Protein AF-A0A8T3LJX7-F1 (afdb_monomer)

Nearest PDB structures (foldseek):
  6mnu-assembly1_A  TM=9.278E-01  e=1.128E-06  Yersinia pestis
  6mnu-assembly1_D  TM=9.292E-01  e=1.283E-06  Yersinia pestis
  6mnu-assembly1_B  TM=9.154E-01  e=2.283E-06  Yersinia pestis
  7o2n-assembly1_B-2  TM=8.438E-01  e=3.603E-04  Bacillus subtilis subsp. subtilis str. 168
  2pa4-assembly1_B  TM=7.942E-01  e=2.799E-03  Corynebacterium glutamicum ATCC 13032

pLDDT: mean 93.14, std 6.32, range [50.81, 98.44]

Solvent-accessible surface area (backbone atoms only — not comparable to full-atom values): 5432 Å² total; per-residue (Å²): 130,87,87,78,50,70,76,66,38,69,68,30,39,41,52,55,49,25,73,75,64,70,47,61,36,72,45,65,43,80,49,62,64,88,57,29,40,81,48,26,41,41,42,49,80,46,89,76,88,53,93,92,63,85,58,57,72,75,49,75,40,74,41,34,94,63,40,82,80,47,99,46,47,27,24,74,71,85,48,76,49,75,50,76,88,78,115

InterPro domains:
  IPR005771 UTP--glucose-1-phosphate uridylyltransferase, bacterial/archaeal-type [PTHR43197] (6-87)
  IPR029044 Nucleotide-diphospho-sugar transferases [G3DSA:3.90.550.10] (2-87)
  IPR029044 Nucleotide-diphospho-sugar transferases [SSF53448] (9-87)

Organism: Escherichia coli (NCBI:txid562)

Structure (mmCIF, N/CA/C/O backbone):
data_AF-A0A8T3LJX7-F1
#
_entry.id   AF-A0A8T3LJX7-F1
#
loop_
_atom_site.group_PDB
_atom_site.id
_atom_site.type_symbol
_atom_site.label_atom_id
_atom_site.label_alt_id
_atom_site.label_comp_id
_atom_site.label_asym_id
_atom_site.label_entity_id
_atom_site.label_seq_id
_atom_site.pdbx_PDB_ins_code
_atom_site.Cartn_x
_atom_site.Cartn_y
_atom_site.Cartn_z
_atom_site.occupancy
_atom_site.B_iso_or_equiv
_atom_site.auth_seq_id
_atom_site.auth_comp_id
_atom_site.auth_asym_id
_atom_site.auth_atom_id
_atom_site.pdbx_PDB_model_num
ATOM 1 N N . THR A 1 1 ? -2.418 26.242 -0.629 1.00 50.81 1 THR A N 1
ATOM 2 C CA . THR A 1 1 ? -2.817 25.771 0.714 1.00 50.81 1 THR A CA 1
ATOM 3 C C . THR A 1 1 ? -2.972 24.273 0.624 1.00 50.81 1 THR A C 1
ATOM 5 O O . THR A 1 1 ? -3.678 23.833 -0.272 1.00 50.81 1 THR A O 1
ATOM 8 N N . SER A 1 2 ? -2.240 23.492 1.419 1.00 70.31 2 SER A N 1
ATOM 9 C CA . SER A 1 2 ? -2.371 22.029 1.367 1.00 70.31 2 SER A CA 1
ATOM 10 C C . SER A 1 2 ? -3.768 21.638 1.849 1.00 70.31 2 SER A C 1
ATOM 12 O O . SER A 1 2 ? -4.177 22.074 2.920 1.00 70.31 2 SER A O 1
ATOM 14 N N . THR A 1 3 ? -4.504 20.859 1.059 1.00 83.06 3 THR A N 1
ATOM 15 C CA . THR A 1 3 ? -5.821 20.306 1.420 1.00 83.06 3 THR A CA 1
ATOM 16 C C . THR A 1 3 ? -5.698 18.967 2.154 1.00 83.06 3 THR A C 1
ATOM 18 O O . THR A 1 3 ? -6.674 18.231 2.241 1.00 83.06 3 THR A O 1
ATOM 21 N N . PHE A 1 4 ? -4.492 18.620 2.617 1.00 88.38 4 PHE A N 1
ATOM 22 C CA . PHE A 1 4 ? -4.204 17.343 3.259 1.00 88.38 4 PHE A CA 1
ATOM 23 C C . PHE A 1 4 ? -4.638 17.332 4.729 1.00 88.38 4 PHE A C 1
ATOM 25 O O . PHE A 1 4 ? -4.199 18.181 5.506 1.00 88.38 4 PHE A O 1
ATOM 32 N N . ASP A 1 5 ? -5.427 16.330 5.107 1.00 91.94 5 ASP A N 1
ATOM 33 C CA . ASP A 1 5 ? -5.809 16.033 6.485 1.00 91.94 5 ASP A CA 1
ATOM 34 C C . ASP A 1 5 ? -5.253 14.657 6.916 1.00 91.94 5 ASP A C 1
ATOM 36 O O . ASP A 1 5 ? -5.757 13.614 6.484 1.00 91.94 5 ASP A O 1
ATOM 40 N N . PRO A 1 6 ? -4.227 14.616 7.788 1.00 87.88 6 PRO A N 1
ATOM 41 C CA . PRO A 1 6 ? -3.615 13.366 8.233 1.00 87.88 6 PRO A CA 1
ATOM 42 C C . PRO A 1 6 ? -4.543 12.481 9.075 1.00 87.88 6 PRO A C 1
ATOM 44 O O . PRO A 1 6 ? -4.267 11.288 9.205 1.00 87.88 6 PRO A O 1
ATOM 47 N N . ALA A 1 7 ? -5.613 13.034 9.658 1.00 92.19 7 ALA A N 1
ATOM 48 C CA . ALA A 1 7 ? -6.559 12.259 10.457 1.00 92.19 7 ALA A CA 1
ATOM 49 C C . ALA A 1 7 ? -7.476 11.395 9.582 1.00 92.19 7 ALA A C 1
ATOM 51 O O . ALA A 1 7 ? -7.924 10.332 10.011 1.00 92.19 7 ALA A O 1
ATOM 52 N N . THR A 1 8 ? -7.742 11.832 8.350 1.00 93.12 8 THR A N 1
ATOM 53 C CA . THR A 1 8 ? -8.694 11.176 7.445 1.00 93.12 8 THR A CA 1
ATOM 54 C C . THR A 1 8 ? -8.041 10.575 6.203 1.00 93.12 8 THR A C 1
ATOM 56 O O . THR A 1 8 ? -8.635 9.700 5.576 1.00 93.12 8 THR A O 1
ATOM 59 N N . GLN A 1 9 ? -6.814 10.976 5.860 1.00 94.38 9 GLN A N 1
ATOM 60 C CA . GLN A 1 9 ? -6.083 10.503 4.683 1.00 94.38 9 GLN A CA 1
ATOM 61 C C . GLN A 1 9 ? -4.863 9.648 5.056 1.00 94.38 9 GLN A C 1
ATOM 63 O O . GLN A 1 9 ? -4.375 9.668 6.186 1.00 94.38 9 GLN A O 1
ATOM 68 N N . ASN A 1 10 ? -4.344 8.888 4.085 1.00 95.50 10 ASN A N 1
ATOM 69 C CA . ASN A 1 10 ? -3.197 7.987 4.249 1.00 95.50 10 ASN A CA 1
ATOM 70 C C . ASN A 1 10 ? -3.366 7.050 5.457 1.00 95.50 10 ASN A C 1
ATOM 72 O O . ASN A 1 10 ? -4.254 6.202 5.447 1.00 95.50 10 ASN A O 1
ATOM 76 N N . LEU A 1 11 ? -2.544 7.207 6.501 1.00 96.75 11 LEU A N 1
ATOM 77 C CA . LEU A 1 11 ? -2.564 6.333 7.673 1.00 96.75 11 LEU A CA 1
ATOM 78 C C . LEU A 1 11 ? -3.921 6.352 8.391 1.00 96.75 11 LEU A C 1
ATOM 80 O O . LEU A 1 11 ? -4.381 5.291 8.800 1.00 96.75 11 LEU A O 1
ATOM 84 N N . GLY A 1 12 ? -4.590 7.509 8.486 1.00 97.00 12 GLY A N 1
ATOM 85 C CA . GLY A 1 12 ? -5.930 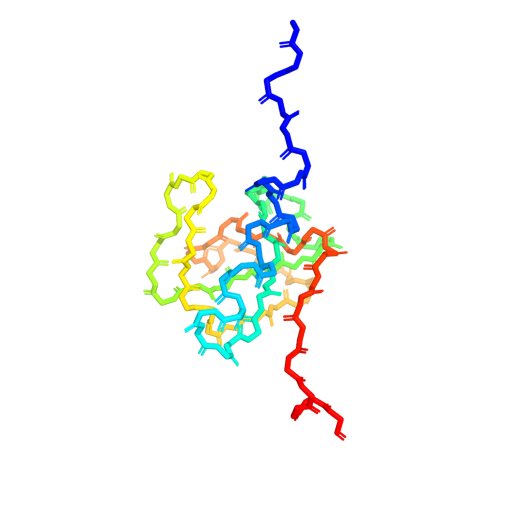7.592 9.078 1.00 97.00 12 GLY A CA 1
ATOM 86 C C . GLY A 1 12 ? -6.950 6.737 8.318 1.00 97.00 12 GLY A C 1
ATOM 87 O O . GLY A 1 12 ? -7.671 5.936 8.913 1.00 97.00 12 GLY A O 1
ATOM 88 N N . ALA A 1 13 ? -6.932 6.813 6.983 1.00 96.75 13 ALA A N 1
ATOM 89 C CA . ALA A 1 13 ? -7.766 5.971 6.125 1.00 96.75 13 ALA A CA 1
ATOM 90 C C . ALA A 1 13 ? -7.404 4.479 6.232 1.00 96.75 13 ALA A C 1
ATOM 92 O O . ALA A 1 13 ? -8.295 3.632 6.260 1.00 96.75 13 ALA A O 1
ATOM 93 N N . MET A 1 14 ? -6.112 4.147 6.328 1.00 97.81 14 MET A N 1
ATOM 94 C CA . MET A 1 14 ? -5.651 2.764 6.498 1.00 97.81 14 MET A CA 1
ATOM 95 C C . MET A 1 14 ? -6.122 2.160 7.820 1.00 97.81 14 MET A C 1
ATOM 97 O O . MET A 1 14 ? -6.573 1.018 7.828 1.00 97.81 14 MET A O 1
ATOM 101 N N . VAL A 1 15 ? -6.039 2.907 8.925 1.00 98.12 15 VAL A N 1
ATOM 102 C CA . VAL A 1 15 ? -6.527 2.449 10.234 1.00 98.12 15 VAL A CA 1
ATOM 103 C C . VAL A 1 15 ? -8.028 2.196 10.164 1.00 98.12 15 VAL A C 1
ATOM 105 O O . VAL A 1 15 ? -8.458 1.082 10.448 1.00 98.12 15 VAL A O 1
ATOM 108 N N . LYS A 1 16 ? -8.808 3.161 9.660 1.00 97.75 16 LYS A N 1
ATOM 109 C CA . LYS A 1 16 ? -10.256 2.992 9.477 1.00 97.75 16 LYS A CA 1
ATOM 110 C C . LYS A 1 16 ? -10.585 1.757 8.628 1.00 97.75 16 LYS A C 1
ATOM 112 O O . LYS A 1 16 ? -11.444 0.956 8.982 1.00 97.75 16 LYS A O 1
ATOM 117 N N . ARG A 1 17 ? -9.872 1.554 7.516 1.00 97.31 17 ARG A N 1
ATOM 118 C CA . ARG A 1 17 ? -10.086 0.398 6.635 1.00 97.31 17 ARG A CA 1
ATOM 119 C C . ARG A 1 17 ? -9.714 -0.928 7.302 1.00 97.31 17 ARG A C 1
ATOM 121 O O . ARG A 1 17 ? -10.376 -1.942 7.063 1.00 97.31 17 ARG A O 1
ATOM 128 N N . PHE A 1 18 ? -8.656 -0.938 8.108 1.00 98.31 18 PHE A N 1
ATOM 129 C CA . PHE A 1 18 ? -8.260 -2.095 8.904 1.00 98.31 18 PHE A CA 1
ATOM 130 C C . PHE A 1 18 ? -9.332 -2.437 9.946 1.00 98.31 18 PHE A C 1
ATOM 132 O O . PHE A 1 18 ? -9.723 -3.596 10.034 1.00 98.31 18 PHE A O 1
ATOM 139 N N . GLU A 1 19 ? -9.865 -1.445 10.662 1.00 98.12 19 GLU A N 1
ATOM 140 C CA . GLU A 1 19 ? -10.956 -1.624 11.632 1.00 98.12 19 GLU A CA 1
ATOM 141 C C . GLU A 1 19 ? -12.224 -2.198 10.978 1.00 98.12 19 GLU A C 1
ATOM 143 O O . GLU A 1 19 ? -12.853 -3.097 11.531 1.00 98.12 19 GLU A O 1
ATOM 148 N N . GLU A 1 20 ? -12.569 -1.741 9.770 1.00 97.69 20 GLU A N 1
ATOM 149 C CA . GLU A 1 20 ? -13.742 -2.218 9.023 1.00 97.69 20 GLU A CA 1
ATOM 150 C C . GLU A 1 20 ? -13.584 -3.639 8.458 1.00 97.69 20 GLU A C 1
ATOM 152 O O . GLU A 1 20 ? -14.565 -4.372 8.329 1.00 97.69 20 GLU A O 1
ATOM 157 N N . SER A 1 21 ? -12.373 -4.019 8.041 1.00 97.00 21 SER A N 1
ATOM 158 C CA . SER A 1 21 ? -12.153 -5.237 7.243 1.00 97.00 21 SER A CA 1
ATOM 159 C C . SER A 1 21 ? -11.341 -6.329 7.936 1.00 97.00 21 SER A C 1
ATOM 161 O O . SER A 1 21 ? -11.307 -7.457 7.440 1.00 97.00 21 SER A O 1
ATOM 163 N N . GLY A 1 22 ? -10.634 -5.999 9.018 1.00 97.31 22 GLY A N 1
ATOM 164 C CA . GLY A 1 22 ? -9.652 -6.859 9.684 1.00 97.31 22 GLY A CA 1
ATOM 165 C C . GLY A 1 22 ? -8.429 -7.214 8.827 1.00 97.31 22 GLY A C 1
ATOM 166 O O . GLY A 1 22 ? -7.616 -8.050 9.223 1.00 97.31 22 GLY A O 1
ATOM 167 N N . ARG A 1 23 ? -8.295 -6.630 7.629 1.00 97.62 23 ARG A N 1
ATOM 168 C CA . ARG A 1 23 ? -7.224 -6.941 6.675 1.00 97.62 23 ARG A CA 1
ATOM 169 C C . ARG A 1 23 ? -6.093 -5.939 6.798 1.00 97.62 23 ARG A C 1
ATOM 171 O O . ARG A 1 23 ? -6.345 -4.737 6.776 1.00 97.62 23 ARG A O 1
ATOM 178 N N . SER A 1 24 ? -4.858 -6.434 6.838 1.00 98.44 24 SER A N 1
ATOM 179 C CA . SER A 1 24 ? -3.653 -5.603 6.804 1.00 98.44 24 SER A CA 1
ATOM 180 C C . SER A 1 24 ? -3.668 -4.617 5.628 1.00 98.44 24 SER A C 1
ATOM 182 O O . SER A 1 24 ? -4.120 -4.955 4.534 1.00 98.44 24 SER A O 1
ATOM 184 N N . GLN A 1 25 ? -3.156 -3.411 5.857 1.00 98.12 25 GLN A N 1
ATOM 185 C CA . GLN A 1 25 ? -3.068 -2.330 4.879 1.00 98.12 25 GLN A CA 1
ATOM 186 C C . GLN A 1 25 ? -1.603 -1.956 4.639 1.00 98.12 25 GLN A C 1
ATOM 188 O O . GLN A 1 25 ? -0.831 -1.807 5.590 1.00 98.12 25 GLN A O 1
ATOM 193 N N . VAL A 1 26 ? -1.244 -1.752 3.372 1.00 97.62 26 VAL A N 1
ATOM 194 C CA . VAL A 1 26 ? 0.067 -1.256 2.931 1.00 97.62 26 VAL A CA 1
ATOM 195 C C . VAL A 1 26 ? -0.171 0.016 2.132 1.00 97.62 26 VAL A C 1
ATOM 197 O O . VAL A 1 26 ? -0.942 -0.005 1.174 1.00 97.62 26 VAL A O 1
ATOM 200 N N . LEU A 1 27 ? 0.450 1.128 2.532 1.00 97.00 27 LEU A N 1
ATOM 201 C CA . LEU A 1 27 ? 0.371 2.356 1.744 1.00 97.00 27 LEU A CA 1
ATOM 202 C C . LEU A 1 27 ? 1.310 2.250 0.550 1.00 97.00 27 LEU A C 1
ATOM 204 O O . LEU A 1 27 ? 2.500 1.967 0.717 1.00 97.00 27 LEU A O 1
ATOM 208 N N . VAL A 1 28 ? 0.774 2.531 -0.630 1.00 96.44 28 VAL A N 1
ATOM 209 C CA . VAL A 1 28 ? 1.499 2.464 -1.894 1.00 96.44 28 VAL A CA 1
ATOM 210 C C . VAL A 1 28 ? 1.423 3.794 -2.623 1.00 96.44 28 VAL A C 1
ATOM 212 O O . VAL A 1 28 ? 0.505 4.585 -2.394 1.00 96.44 28 VAL A O 1
ATOM 215 N N . GLN A 1 29 ? 2.380 4.025 -3.508 1.00 94.88 29 GLN A N 1
ATOM 216 C CA . GLN A 1 29 ? 2.363 5.148 -4.435 1.00 94.88 29 GLN A CA 1
ATOM 217 C C . GLN A 1 29 ? 2.859 4.694 -5.811 1.00 94.88 29 GLN A C 1
ATOM 219 O O . GLN A 1 29 ? 3.696 3.788 -5.863 1.00 94.88 29 GLN A O 1
ATOM 224 N N . PRO A 1 30 ? 2.377 5.313 -6.900 1.00 94.56 30 PRO A N 1
ATOM 225 C CA . PRO A 1 30 ? 2.969 5.117 -8.214 1.00 94.56 30 PRO A CA 1
ATOM 226 C C . PRO A 1 30 ? 4.395 5.677 -8.233 1.00 94.56 30 PRO A C 1
ATOM 228 O O . PRO A 1 30 ? 4.660 6.741 -7.664 1.00 94.56 30 PRO A O 1
ATOM 231 N N . MET A 1 31 ? 5.304 4.965 -8.886 1.00 93.25 31 MET A N 1
ATOM 232 C CA . MET A 1 31 ? 6.697 5.356 -9.094 1.00 93.25 31 MET A CA 1
ATOM 233 C C . MET A 1 31 ? 7.085 5.123 -10.562 1.00 93.25 31 MET A C 1
ATOM 235 O O . MET A 1 31 ? 6.578 4.188 -11.180 1.00 93.25 31 MET A O 1
ATOM 239 N N . PRO A 1 32 ? 8.004 5.925 -11.132 1.00 93.50 32 PRO A N 1
ATOM 240 C CA . PRO A 1 32 ? 8.560 5.642 -12.453 1.00 93.50 32 PRO A CA 1
ATOM 241 C C . PRO A 1 32 ? 9.159 4.230 -12.529 1.00 93.50 32 PRO A C 1
ATOM 243 O O . PRO A 1 32 ? 9.838 3.795 -11.597 1.00 93.50 32 PRO A O 1
ATOM 246 N N . LEU A 1 33 ? 8.946 3.526 -13.647 1.00 90.81 33 LEU A N 1
ATOM 247 C CA . LEU A 1 33 ? 9.436 2.152 -13.831 1.00 90.81 33 LEU A CA 1
ATOM 248 C C . LEU A 1 33 ? 10.959 2.051 -13.648 1.00 90.81 33 LEU A C 1
ATOM 250 O O . LEU A 1 33 ? 11.436 1.068 -13.087 1.00 90.81 33 LEU A O 1
ATOM 254 N N . GLU A 1 34 ? 11.708 3.084 -14.043 1.00 91.62 34 GLU A N 1
ATOM 255 C CA . GLU A 1 34 ? 13.171 3.128 -13.928 1.00 91.62 34 GLU A CA 1
ATOM 256 C C . GLU A 1 34 ? 13.708 3.091 -12.488 1.00 91.62 34 GLU A C 1
ATOM 258 O O . GLU A 1 34 ? 14.842 2.665 -12.284 1.00 91.62 34 GLU A O 1
ATOM 263 N N . VAL A 1 35 ? 12.921 3.512 -11.489 1.00 91.44 35 VAL A N 1
ATOM 264 C CA . VAL A 1 35 ? 13.365 3.539 -10.082 1.00 91.44 35 VAL A CA 1
ATOM 265 C C . VAL A 1 35 ? 12.831 2.362 -9.271 1.00 91.44 35 VAL A C 1
ATOM 267 O O . VAL A 1 35 ? 13.354 2.076 -8.199 1.00 91.44 35 VAL A O 1
ATOM 270 N N . LEU A 1 36 ? 11.820 1.641 -9.768 1.00 90.75 36 LEU A N 1
ATOM 271 C CA . LEU A 1 36 ? 11.256 0.469 -9.086 1.00 90.75 36 LEU A CA 1
ATOM 272 C C . LEU A 1 36 ? 12.295 -0.613 -8.726 1.00 90.75 36 LEU A C 1
ATOM 274 O O . LEU A 1 36 ? 12.163 -1.171 -7.632 1.00 90.75 36 LEU A O 1
ATOM 278 N N . PRO A 1 37 ? 13.348 -0.879 -9.532 1.00 92.50 37 PRO A N 1
ATOM 279 C CA . PRO A 1 37 ? 14.424 -1.801 -9.152 1.00 92.50 37 PRO A CA 1
ATOM 280 C C . PRO A 1 37 ? 15.170 -1.429 -7.859 1.00 92.50 37 PRO A C 1
ATOM 282 O O . PRO A 1 37 ? 15.785 -2.291 -7.235 1.00 92.50 37 PRO A O 1
ATOM 285 N N . GLU A 1 38 ? 15.108 -0.172 -7.412 1.00 92.06 38 GLU A N 1
ATOM 286 C CA . GLU A 1 38 ? 15.721 0.272 -6.151 1.00 92.06 38 GLU A CA 1
ATOM 287 C C . GLU A 1 38 ? 14.815 0.056 -4.927 1.00 92.06 38 GLU A C 1
ATOM 289 O O . GLU A 1 38 ? 15.298 0.054 -3.788 1.00 92.06 38 GLU A O 1
ATOM 294 N N . TYR A 1 39 ? 13.516 -0.154 -5.160 1.00 91.50 39 TYR A N 1
ATOM 295 C CA . TYR A 1 39 ? 12.477 -0.240 -4.137 1.00 91.50 39 TYR A CA 1
ATOM 296 C C . TYR A 1 39 ? 11.753 -1.585 -4.200 1.00 91.50 39 TYR A C 1
ATOM 298 O O . TYR A 1 39 ? 12.314 -2.610 -3.829 1.00 91.50 39 TYR A O 1
ATOM 306 N N . SER A 1 40 ? 10.495 -1.580 -4.637 1.00 93.88 40 SER A N 1
ATOM 307 C CA . SER A 1 40 ? 9.619 -2.740 -4.673 1.00 93.88 40 SER A CA 1
ATOM 308 C C . SER A 1 40 ? 8.569 -2.565 -5.763 1.00 93.88 40 SER A C 1
ATOM 310 O O . SER A 1 40 ? 8.207 -1.435 -6.085 1.00 93.88 40 SER A O 1
ATOM 312 N N . VAL A 1 41 ? 8.027 -3.670 -6.264 1.00 96.19 41 VAL A N 1
ATOM 313 C CA . VAL A 1 41 ? 6.806 -3.681 -7.078 1.00 96.19 41 VAL A CA 1
ATOM 314 C C . VAL A 1 41 ? 5.701 -4.399 -6.316 1.00 96.19 41 VAL A C 1
ATOM 316 O O . VAL A 1 41 ? 5.872 -5.534 -5.862 1.00 96.19 41 VAL A O 1
ATOM 319 N N . ILE A 1 42 ? 4.553 -3.741 -6.180 1.00 95.88 42 ILE A N 1
ATOM 320 C CA . ILE A 1 42 ? 3.362 -4.269 -5.519 1.00 95.88 42 ILE A CA 1
ATOM 321 C C . ILE A 1 42 ? 2.316 -4.625 -6.566 1.00 95.88 42 ILE A C 1
ATOM 323 O O . ILE A 1 42 ? 1.782 -3.754 -7.238 1.00 95.88 42 ILE A O 1
ATOM 327 N N . ASN A 1 43 ? 1.954 -5.904 -6.642 1.00 95.50 43 ASN A N 1
ATOM 328 C CA . ASN A 1 43 ? 0.874 -6.357 -7.513 1.00 95.50 43 ASN A CA 1
ATOM 329 C C . ASN A 1 43 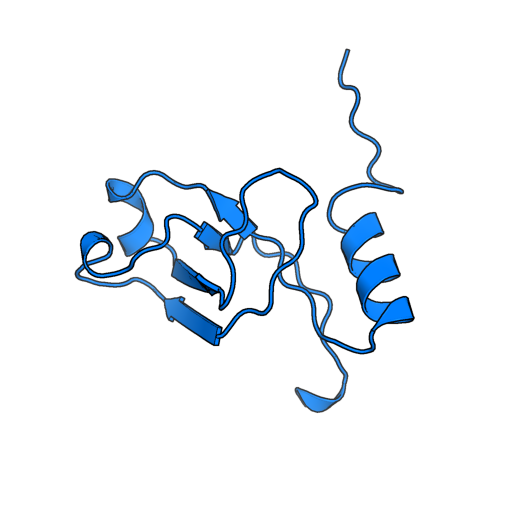? -0.449 -6.406 -6.747 1.00 95.50 43 ASN A C 1
ATOM 331 O O . ASN A 1 43 ? -0.518 -6.907 -5.618 1.00 95.50 43 ASN A O 1
ATOM 335 N N . CYS A 1 44 ? -1.512 -5.944 -7.399 1.00 95.06 44 CYS A N 1
ATOM 336 C CA . CYS A 1 44 ? -2.879 -5.984 -6.898 1.00 95.06 44 CYS A CA 1
ATOM 337 C C . CYS A 1 44 ? -3.761 -6.809 -7.840 1.00 95.06 44 CYS A C 1
ATOM 339 O O . CYS A 1 44 ? -3.540 -6.831 -9.047 1.00 95.06 44 CYS A O 1
ATOM 341 N N . ALA A 1 45 ? -4.774 -7.475 -7.283 1.00 93.56 45 ALA A N 1
ATOM 342 C CA . ALA A 1 45 ? -5.755 -8.227 -8.068 1.00 93.56 45 ALA A CA 1
ATOM 343 C C . ALA A 1 45 ? -6.588 -7.309 -8.976 1.00 93.56 45 ALA A C 1
ATOM 345 O O . ALA A 1 45 ? -6.928 -7.690 -10.091 1.00 93.56 45 ALA A O 1
ATOM 346 N N . ASP A 1 46 ? -6.873 -6.101 -8.488 1.00 92.25 46 ASP A N 1
ATOM 347 C CA . ASP A 1 46 ? -7.570 -5.043 -9.208 1.00 92.25 46 ASP A CA 1
ATOM 348 C C . ASP A 1 46 ? -6.643 -3.832 -9.340 1.00 92.25 46 ASP A C 1
ATOM 350 O O . ASP A 1 46 ? -5.854 -3.541 -8.434 1.00 92.25 46 ASP A O 1
ATOM 354 N N . ALA A 1 47 ? -6.750 -3.104 -10.452 1.00 87.81 47 ALA A N 1
ATOM 355 C CA . ALA A 1 47 ? -5.981 -1.883 -10.655 1.00 87.81 47 ALA A CA 1
ATOM 356 C C . ALA A 1 47 ? -6.372 -0.810 -9.622 1.00 87.81 47 ALA A C 1
ATOM 358 O O . ALA A 1 47 ? -7.554 -0.552 -9.389 1.00 87.81 47 ALA A O 1
ATOM 359 N N . VAL A 1 48 ? -5.375 -0.153 -9.027 1.00 85.94 48 VAL A N 1
ATOM 360 C CA . VAL A 1 48 ? -5.573 1.009 -8.149 1.00 85.94 48 VAL A CA 1
ATOM 361 C C . VAL A 1 48 ? -5.423 2.256 -9.009 1.00 85.94 48 VAL A C 1
ATOM 363 O O . VAL A 1 48 ? -4.315 2.623 -9.382 1.00 85.94 48 VAL A O 1
ATOM 366 N N . LEU A 1 49 ? -6.544 2.881 -9.366 1.00 81.62 49 LEU A N 1
ATOM 367 C CA . LEU A 1 49 ? -6.576 3.925 -10.396 1.00 81.62 49 LEU A CA 1
ATOM 368 C C . LEU A 1 49 ? -6.594 5.344 -9.822 1.00 81.62 49 LEU A C 1
ATOM 370 O O . LEU A 1 49 ? -6.354 6.303 -10.553 1.00 81.62 49 LEU A O 1
ATOM 374 N N . ALA A 1 50 ? -6.901 5.496 -8.532 1.00 89.88 50 ALA A N 1
ATOM 375 C CA . ALA A 1 50 ? -6.984 6.800 -7.889 1.00 89.88 50 ALA A CA 1
ATOM 376 C C . ALA A 1 50 ? -6.418 6.795 -6.458 1.00 89.88 50 ALA A C 1
ATOM 378 O O . ALA A 1 50 ? -6.554 5.799 -5.738 1.00 89.88 50 ALA A O 1
ATOM 379 N N . PRO A 1 51 ? -5.848 7.926 -6.000 1.00 91.19 51 PRO A N 1
ATOM 380 C CA . PRO A 1 51 ? -5.449 8.100 -4.609 1.00 91.19 51 PRO A CA 1
ATOM 381 C C . PRO A 1 51 ? -6.593 7.792 -3.636 1.00 91.19 51 PRO A C 1
ATOM 383 O O . PRO A 1 51 ? -7.733 8.207 -3.842 1.00 91.19 51 PRO A O 1
ATOM 386 N N . GLY A 1 52 ? -6.281 7.072 -2.558 1.00 91.19 52 GLY A N 1
ATOM 387 C CA . GLY A 1 52 ? -7.254 6.682 -1.532 1.00 91.19 52 GLY A CA 1
ATOM 388 C C . GLY A 1 52 ? -8.083 5.436 -1.862 1.00 91.19 52 GLY A C 1
ATOM 389 O O . GLY A 1 52 ? -8.814 4.963 -0.994 1.00 91.19 52 GLY A O 1
ATOM 390 N N . GLN A 1 53 ? -7.961 4.867 -3.066 1.00 93.62 53 GLN A N 1
ATOM 391 C CA . GLN A 1 53 ? -8.517 3.544 -3.350 1.00 93.62 53 GLN A CA 1
ATOM 392 C C . GLN A 1 53 ? -7.710 2.442 -2.656 1.00 93.62 53 GLN A C 1
ATOM 394 O O . GLN A 1 53 ? -6.527 2.589 -2.351 1.00 93.62 53 GLN A O 1
ATOM 399 N N . SER A 1 54 ? -8.364 1.309 -2.417 1.00 93.69 54 SER A N 1
ATOM 400 C CA . SER A 1 54 ? -7.732 0.111 -1.868 1.00 93.69 54 SER A CA 1
ATOM 401 C C . SER A 1 54 ? -8.088 -1.085 -2.738 1.00 93.69 54 SER A C 1
ATOM 403 O O . SER A 1 54 ? -9.260 -1.295 -3.044 1.00 93.69 54 SER A O 1
ATOM 405 N N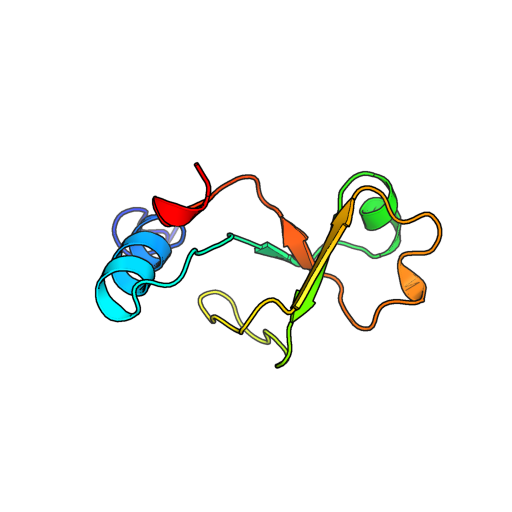 . ALA A 1 55 ? -7.087 -1.888 -3.082 1.00 95.31 55 ALA A N 1
ATOM 406 C CA . ALA A 1 55 ? -7.255 -3.154 -3.783 1.00 95.31 55 ALA A CA 1
ATOM 407 C C . ALA A 1 55 ? -6.587 -4.281 -2.993 1.00 95.31 55 ALA A C 1
ATOM 409 O O . ALA A 1 55 ? -5.752 -4.050 -2.113 1.00 95.31 55 ALA A O 1
ATOM 410 N N . ARG A 1 56 ? -6.961 -5.525 -3.296 1.00 96.19 56 ARG A N 1
ATOM 411 C CA . ARG A 1 56 ? -6.306 -6.686 -2.695 1.00 96.19 56 ARG A CA 1
ATOM 412 C C . ARG A 1 56 ? -4.903 -6.834 -3.283 1.00 96.19 56 ARG A C 1
ATOM 414 O O . ARG A 1 56 ? -4.769 -7.199 -4.446 1.00 96.19 56 ARG A O 1
ATOM 421 N N . MET A 1 57 ? -3.883 -6.640 -2.454 1.00 95.31 57 MET A N 1
ATOM 422 C CA . MET A 1 57 ? -2.500 -6.973 -2.796 1.00 95.31 57 MET A CA 1
ATOM 423 C C . MET A 1 57 ? -2.334 -8.494 -2.947 1.00 95.31 57 MET A C 1
ATOM 425 O O . MET A 1 57 ? -2.815 -9.263 -2.107 1.00 95.31 57 MET A O 1
ATOM 429 N N . THR A 1 58 ? -1.667 -8.930 -4.014 1.00 96.12 58 THR A N 1
ATOM 430 C CA . THR A 1 58 ? -1.381 -10.345 -4.309 1.00 96.12 58 THR A CA 1
ATOM 431 C C . THR A 1 58 ? 0.081 -10.704 -4.083 1.00 96.12 58 THR A C 1
ATOM 433 O O . THR A 1 58 ? 0.367 -11.841 -3.717 1.00 96.12 58 THR A O 1
ATOM 436 N N . SER A 1 59 ? 1.000 -9.756 -4.269 1.00 95.38 59 SER A N 1
ATOM 437 C CA . SER A 1 59 ? 2.427 -9.952 -4.00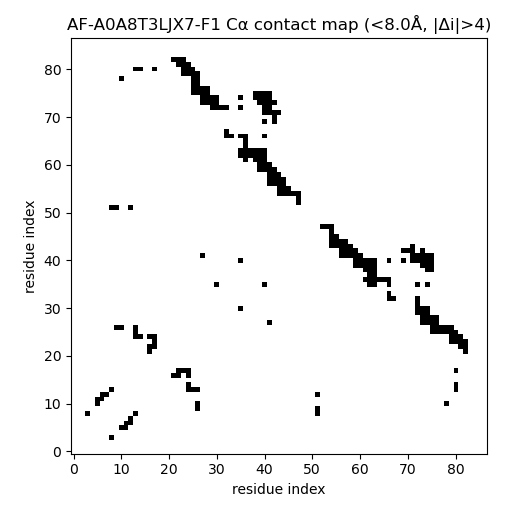5 1.00 95.38 59 SER A CA 1
ATOM 438 C C . SER A 1 59 ? 3.155 -8.622 -3.832 1.00 95.38 59 SER A C 1
ATOM 440 O O . SER A 1 59 ? 2.746 -7.617 -4.412 1.00 95.38 59 SER A O 1
ATOM 442 N N . ILE A 1 60 ? 4.285 -8.663 -3.135 1.00 95.25 60 ILE A N 1
ATOM 443 C CA . ILE A 1 60 ? 5.314 -7.623 -3.138 1.00 95.25 60 ILE A CA 1
ATOM 444 C C . ILE A 1 60 ? 6.626 -8.256 -3.615 1.00 95.25 60 ILE A C 1
ATOM 446 O O . ILE A 1 60 ? 6.962 -9.362 -3.186 1.00 95.25 60 ILE A O 1
ATOM 450 N N . VAL A 1 61 ? 7.327 -7.594 -4.533 1.00 95.00 61 VAL A N 1
ATOM 451 C CA . VAL A 1 61 ? 8.635 -8.015 -5.050 1.00 95.00 61 VAL A CA 1
ATOM 452 C C . VAL A 1 61 ? 9.641 -6.934 -4.692 1.00 95.00 61 VAL A C 1
ATOM 454 O O . VAL A 1 61 ? 9.572 -5.836 -5.231 1.00 95.00 61 VAL A O 1
ATOM 457 N N . GLU A 1 62 ? 10.548 -7.232 -3.769 1.00 94.50 62 GLU A N 1
ATOM 458 C CA . GLU A 1 62 ? 11.620 -6.316 -3.368 1.00 94.50 62 GLU A CA 1
ATOM 459 C C . GLU A 1 62 ? 12.704 -6.272 -4.447 1.00 94.50 62 GLU A C 1
ATOM 461 O O . GLU A 1 62 ? 13.185 -7.319 -4.880 1.00 94.50 62 GLU A O 1
ATOM 466 N N . LYS A 1 63 ? 13.087 -5.059 -4.852 1.00 93.44 63 LYS A N 1
ATOM 467 C CA . LYS A 1 63 ? 14.165 -4.753 -5.803 1.00 93.44 63 LYS A CA 1
ATOM 468 C C . LYS A 1 63 ? 14.160 -5.648 -7.049 1.00 93.44 63 LYS A C 1
ATOM 470 O O . LYS A 1 63 ? 15.112 -6.400 -7.270 1.00 93.44 63 LYS A O 1
ATOM 475 N N . PRO A 1 64 ? 13.079 -5.622 -7.850 1.00 92.31 64 PRO A N 1
ATOM 476 C CA . PRO A 1 64 ? 12.992 -6.463 -9.034 1.00 92.31 64 PRO A CA 1
ATOM 477 C C . PRO A 1 64 ? 14.062 -6.071 -10.054 1.00 92.31 64 PRO A C 1
ATOM 479 O O . PRO A 1 64 ? 14.179 -4.902 -10.408 1.00 92.31 64 PRO A O 1
ATOM 482 N N . GLU A 1 65 ? 14.789 -7.058 -10.580 1.00 88.94 65 GLU A N 1
ATOM 483 C CA . GLU A 1 65 ? 15.764 -6.842 -11.661 1.00 88.94 65 GLU A CA 1
ATOM 484 C C . GLU A 1 65 ? 15.084 -6.332 -12.947 1.00 88.94 65 GLU A C 1
ATOM 4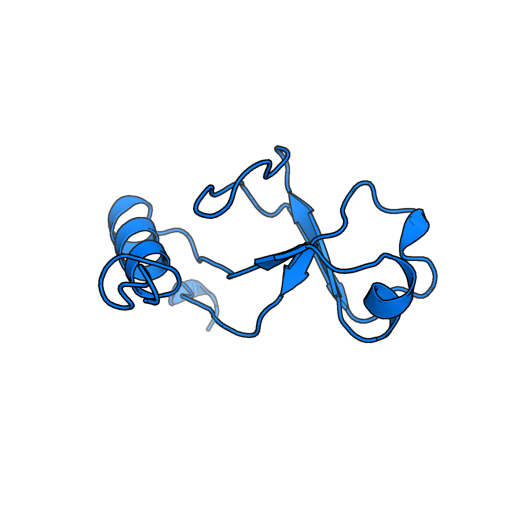86 O O . GLU A 1 65 ? 15.644 -5.499 -13.649 1.00 88.94 65 GLU A O 1
ATOM 491 N N . ASP A 1 66 ? 13.843 -6.771 -13.204 1.00 88.81 66 ASP A N 1
ATOM 492 C CA . ASP A 1 66 ? 13.060 -6.442 -14.400 1.00 88.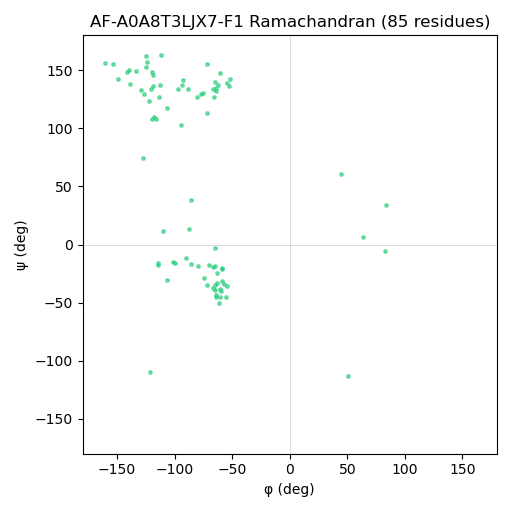81 66 ASP A CA 1
ATOM 493 C C . ASP A 1 66 ? 11.664 -5.894 -14.036 1.00 88.81 66 ASP A C 1
ATOM 495 O O . ASP A 1 66 ? 10.650 -6.588 -14.173 1.00 88.81 66 ASP A O 1
ATOM 499 N N . ALA A 1 67 ? 11.584 -4.648 -13.562 1.00 88.69 67 ALA A N 1
ATOM 500 C CA . ALA A 1 67 ? 10.314 -4.039 -13.141 1.00 88.69 67 ALA A CA 1
ATOM 501 C C . ALA A 1 67 ? 9.247 -3.988 -14.260 1.00 88.69 67 ALA A C 1
ATOM 503 O O . ALA A 1 67 ? 8.059 -4.151 -13.993 1.00 88.69 67 ALA A O 1
ATOM 504 N N . GLU A 1 68 ? 9.658 -3.848 -15.524 1.00 87.75 68 GLU A N 1
ATOM 505 C CA . GLU A 1 68 ? 8.757 -3.769 -16.687 1.00 87.75 68 GLU 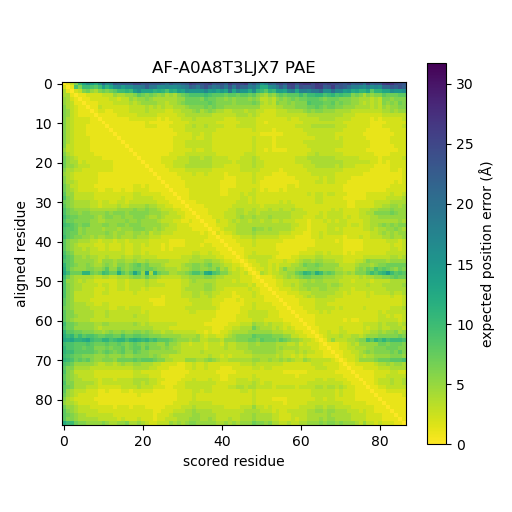A CA 1
ATOM 506 C C . GLU A 1 68 ? 7.955 -5.054 -16.953 1.00 87.75 68 GLU A C 1
ATOM 508 O O . GLU A 1 68 ? 6.939 -5.026 -17.649 1.00 87.75 68 GLU A O 1
ATOM 513 N N . LYS A 1 69 ? 8.387 -6.199 -16.407 1.00 90.75 69 LYS A N 1
ATOM 514 C CA . LYS A 1 69 ? 7.648 -7.466 -16.545 1.00 90.75 69 LYS A CA 1
ATOM 515 C C . LYS A 1 69 ? 6.349 -7.472 -15.741 1.00 90.75 69 LYS A C 1
ATOM 517 O O . LYS A 1 69 ? 5.485 -8.317 -15.985 1.00 90.75 69 LYS A O 1
ATOM 522 N N . TYR A 1 70 ? 6.211 -6.563 -14.781 1.00 88.94 70 TYR A N 1
ATOM 523 C CA . TYR A 1 70 ? 5.026 -6.445 -13.949 1.00 88.94 70 TYR A CA 1
ATOM 524 C C . TYR A 1 70 ? 4.049 -5.435 -14.550 1.00 88.94 70 TYR A C 1
ATOM 526 O O . TYR A 1 70 ? 4.429 -4.383 -15.051 1.00 88.94 70 TYR A O 1
ATOM 534 N N . GLN A 1 71 ? 2.753 -5.731 -14.460 1.00 87.44 71 GLN A N 1
ATOM 535 C CA . GLN A 1 71 ? 1.683 -4.820 -14.883 1.00 87.44 71 GLN A CA 1
ATOM 536 C C . GLN A 1 71 ? 1.316 -3.829 -13.762 1.00 87.44 71 GLN A C 1
ATOM 538 O O . GLN A 1 71 ? 0.140 -3.546 -13.538 1.00 87.44 71 GLN A O 1
ATOM 543 N N . SER A 1 72 ? 2.313 -3.349 -13.012 1.00 92.38 72 SER A N 1
ATOM 544 C CA . SER A 1 72 ? 2.124 -2.409 -11.909 1.00 92.38 72 SER A CA 1
ATOM 545 C C . SER A 1 72 ? 3.324 -1.483 -11.737 1.00 92.38 72 SER A C 1
ATOM 547 O O . SER A 1 72 ? 4.469 -1.905 -11.868 1.00 92.38 72 SER A O 1
ATOM 549 N N . ASP A 1 73 ? 3.035 -0.232 -11.398 1.00 94.19 73 ASP A N 1
ATOM 550 C CA . ASP A 1 73 ? 3.979 0.841 -11.091 1.00 94.19 73 ASP A CA 1
ATOM 551 C C . ASP A 1 73 ? 3.963 1.228 -9.598 1.00 94.19 73 ASP A C 1
ATOM 553 O O . ASP A 1 73 ? 4.505 2.260 -9.202 1.00 94.19 73 ASP A O 1
ATOM 557 N N . LEU A 1 74 ? 3.321 0.422 -8.747 1.00 96.00 74 LEU A N 1
ATOM 558 C CA . LEU A 1 74 ? 3.132 0.730 -7.333 1.00 96.00 74 LEU A CA 1
ATOM 559 C C . LEU A 1 74 ? 4.300 0.223 -6.484 1.00 96.00 74 LEU A C 1
ATOM 561 O O . LEU A 1 74 ? 4.679 -0.943 -6.570 1.00 96.00 74 LEU A O 1
ATOM 565 N N . SER A 1 75 ? 4.793 1.069 -5.579 1.00 95.88 75 SER A N 1
ATOM 566 C CA . SER A 1 75 ? 5.795 0.703 -4.569 1.00 95.88 75 SER A CA 1
ATOM 567 C C . SER A 1 75 ? 5.316 1.031 -3.157 1.00 95.88 75 SER A C 1
ATOM 569 O O . SER A 1 75 ? 4.532 1.965 -2.950 1.00 95.88 75 SER A O 1
ATOM 571 N N . ALA A 1 76 ? 5.811 0.284 -2.166 1.00 94.56 76 ALA A N 1
ATOM 572 C CA . ALA A 1 76 ? 5.555 0.558 -0.756 1.00 94.56 76 ALA A CA 1
ATOM 573 C C . ALA A 1 76 ? 6.123 1.925 -0.341 1.00 94.56 76 ALA A C 1
ATOM 575 O O . ALA A 1 76 ? 7.263 2.266 -0.655 1.00 94.56 76 ALA A O 1
ATOM 576 N N . VAL A 1 77 ? 5.350 2.678 0.446 1.00 94.19 77 VAL A N 1
ATOM 577 C CA . VAL A 1 77 ? 5.770 3.972 1.024 1.00 94.19 77 VAL A CA 1
ATOM 578 C C . VAL A 1 77 ? 6.431 3.8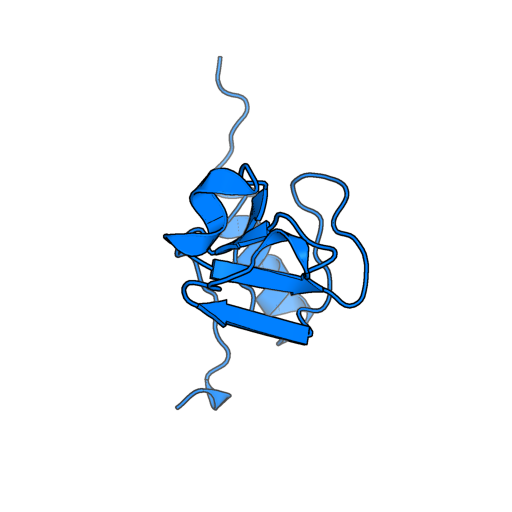01 2.404 1.00 94.19 77 VAL A C 1
ATOM 580 O O . VAL A 1 77 ? 7.011 4.736 2.953 1.00 94.19 77 VAL A O 1
ATOM 583 N N . GLY A 1 78 ? 6.342 2.615 3.016 1.00 94.25 78 GLY A N 1
ATOM 584 C CA . GLY A 1 78 ? 6.833 2.386 4.381 1.00 94.25 78 GLY A CA 1
ATOM 585 C C . GLY A 1 78 ? 5.831 2.801 5.466 1.00 94.25 78 GLY A C 1
ATOM 586 O O . GLY A 1 78 ? 6.207 3.310 6.527 1.00 94.25 78 GLY A O 1
ATOM 587 N N . ARG A 1 79 ? 4.532 2.633 5.197 1.00 96.75 79 ARG A N 1
ATOM 588 C CA . ARG A 1 79 ? 3.457 2.726 6.195 1.00 96.75 79 ARG A CA 1
ATOM 589 C C . ARG A 1 79 ? 2.620 1.461 6.125 1.00 96.75 79 ARG A C 1
ATOM 591 O O . ARG A 1 79 ? 2.179 1.072 5.045 1.00 96.75 79 ARG A O 1
ATOM 598 N N . TYR A 1 80 ? 2.402 0.851 7.284 1.00 97.50 80 TYR A N 1
ATOM 599 C CA . TYR A 1 80 ? 1.756 -0.446 7.408 1.00 97.50 80 TYR A CA 1
ATOM 600 C C . TYR A 1 80 ? 0.793 -0.431 8.591 1.00 97.50 80 TYR A C 1
ATOM 602 O O . TYR A 1 80 ? 1.128 0.083 9.658 1.00 97.50 80 TYR A O 1
ATOM 610 N N . VAL A 1 81 ? -0.380 -1.029 8.407 1.00 98.25 81 VAL A N 1
ATOM 611 C CA . VAL A 1 81 ? -1.270 -1.432 9.501 1.00 98.25 81 VAL A CA 1
ATOM 612 C C . VAL A 1 81 ? -1.422 -2.937 9.364 1.00 98.25 81 VAL A C 1
ATOM 614 O O . VAL A 1 81 ? -2.006 -3.402 8.390 1.00 98.25 81 VAL A O 1
ATOM 617 N N . LEU A 1 82 ? -0.824 -3.708 10.268 1.00 98.38 82 LEU A N 1
ATOM 618 C CA . LEU A 1 82 ? -0.704 -5.157 10.119 1.00 98.38 82 LEU A CA 1
ATOM 619 C C . LEU A 1 82 ? -1.536 -5.869 11.179 1.00 98.38 82 LEU A C 1
ATOM 621 O O . LEU A 1 82 ? -1.535 -5.489 12.348 1.00 98.38 82 LEU A O 1
ATOM 625 N N . SER A 1 83 ? -2.239 -6.916 10.754 1.00 98.00 83 SER A N 1
ATOM 626 C CA . SER A 1 83 ? -2.898 -7.843 11.670 1.00 98.00 83 SER A CA 1
ATOM 627 C C . SER A 1 83 ? -1.877 -8.521 12.585 1.00 98.00 83 SER A C 1
ATOM 629 O O . SER A 1 83 ? -0.760 -8.820 12.164 1.00 98.00 83 SER A O 1
ATOM 631 N N . ALA A 1 84 ? -2.293 -8.832 13.815 1.00 97.62 84 ALA A N 1
ATOM 632 C CA . ALA A 1 84 ? -1.480 -9.560 14.785 1.00 97.62 84 ALA A CA 1
ATOM 633 C C . ALA A 1 84 ? -1.038 -10.951 14.294 1.00 97.62 84 ALA A C 1
ATOM 635 O O . ALA A 1 84 ? -0.041 -11.463 14.782 1.00 97.62 84 ALA A O 1
ATOM 636 N N . ALA A 1 85 ? -1.728 -11.530 13.304 1.00 97.50 85 ALA A N 1
ATOM 637 C CA . ALA A 1 85 ? -1.386 -12.823 12.703 1.00 97.50 85 ALA A CA 1
ATOM 638 C C . ALA A 1 85 ? -0.035 -12.853 11.954 1.00 97.50 85 ALA A C 1
ATOM 640 O O . ALA A 1 85 ? 0.325 -13.890 11.408 1.00 97.50 85 ALA A O 1
ATOM 641 N N . ILE A 1 86 ? 0.670 -11.720 11.854 1.00 96.50 86 ILE A N 1
ATOM 642 C CA . ILE A 1 86 ? 2.022 -11.663 11.284 1.00 96.50 86 ILE A CA 1
ATOM 643 C C . ILE A 1 86 ? 3.117 -12.121 12.267 1.00 96.50 86 ILE A C 1
ATOM 645 O O . ILE A 1 86 ? 4.222 -12.419 11.821 1.00 96.50 86 ILE A O 1
ATOM 649 N N . TRP A 1 87 ? 2.825 -12.143 13.573 1.00 94.31 87 T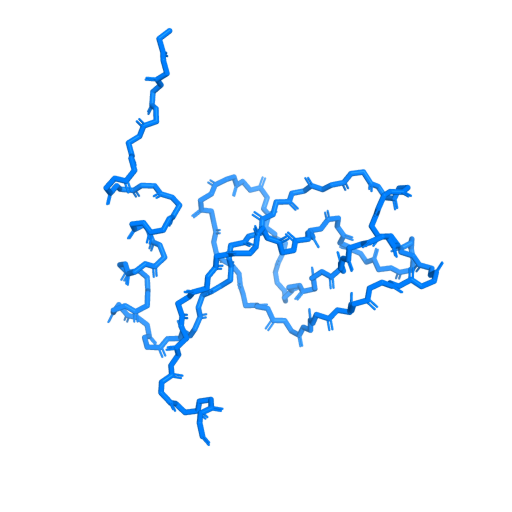RP A N 1
ATOM 650 C CA . TRP A 1 87 ? 3.704 -12.699 14.609 1.00 94.31 87 TRP A CA 1
ATOM 651 C C . TRP A 1 87 ? 3.580 -14.219 14.678 1.00 94.31 87 TRP A C 1
ATOM 653 O O . TRP A 1 87 ? 4.631 -14.868 14.870 1.00 94.31 87 TRP A O 1
#

Secondary structure (DSSP, 8-state):
-----TTTSTHHHHHHHHHHH---EEEEEE--TTTGGGSEEEEESS---STT----EEEEEES-TTGGGSS--EEEEEEEE--GGG-

Radius of gyration: 13.65 Å; Cα contacts (8 Å, |Δi|>4): 141; chains: 1; bounding box: 30×39×32 Å

Sequence (87 aa):
TSTFDPATQNLGAMVKRFEESGRSQVLVQPMPLEVLPEYSVINCADAVLAPGQSARMTSIVEKPEDAEKYQSDLSAVGRYVLSAAIW

Mean predicted aligned error: 3.54 Å

Foldseek 3Di:
DDPDDPCCFDLVLQVVVCVVPVAKDFDKDFDPLVCCLVFKWWDFPDDDDDGSDDGHTDDIGGNDPHSVVDPTRIGTPPDIDHHPVVD